Protein AF-A0A7S3ZUD8-F1 (afdb_monomer)

pLDDT: mean 71.32, std 19.34, range [37.78, 97.38]

Radius of gyration: 31.39 Å; Cα contacts (8 Å, |Δi|>4): 12; chains: 1; bounding box: 69×76×70 Å

Sequence (141 aa):
MKRARPNLFSLNPNSSDDDSGENLMEDLESDYVAIPELDHYDENILDHREYGTIDPKARRAAETEIDARLNNNQTRVADQLDDFGHEDDHGRTTRRRNISSNEFTEATTGPMGSINLETMDMPLREWIAQDRTRREIKHRS

Solvent-accessible surface area (backbone atoms only — not comparable to full-atom values): 9592 Å² total; per-residue (Å²): 138,83,83,81,74,82,77,84,77,70,73,69,88,74,71,70,70,68,86,84,62,84,63,79,80,58,71,51,72,69,78,70,60,88,48,77,82,75,76,47,82,63,68,90,78,52,79,88,75,88,81,76,84,80,52,70,66,60,50,51,54,52,51,54,51,51,51,53,52,48,65,75,41,38,84,68,50,46,70,64,47,58,77,77,71,76,65,55,79,66,54,57,53,52,50,54,54,47,53,69,66,51,79,78,66,80,79,91,76,68,80,93,80,76,86,67,75,89,76,63,92,62,59,67,73,63,52,54,66,35,70,68,49,44,49,51,53,63,74,75,105

Secondary structure (DSSP, 8-state):
---PPP------TT----TTS--TTSSHHHHT---TTTSS--TTTS-----PPPPHHHHHHHHHHHHHHHHHHHHHHHHHHHHHHS--HHHHHHHHHHHHHHTTS------TT---GGG--S-HHHHHHSHHHHHHHHHH-

Organism: NCBI:txid35677

Structure (mmCIF, N/CA/C/O backbone):
data_AF-A0A7S3ZUD8-F1
#
_entry.id   AF-A0A7S3ZUD8-F1
#
loop_
_atom_site.group_PDB
_atom_site.id
_atom_site.type_symbol
_atom_site.label_atom_id
_atom_site.label_alt_id
_atom_site.label_comp_id
_atom_site.label_asym_id
_atom_site.label_entity_id
_atom_site.label_seq_id
_atom_site.pdbx_PDB_ins_code
_atom_site.Cartn_x
_atom_site.Cartn_y
_atom_site.Cartn_z
_atom_site.occupancy
_atom_site.B_iso_or_equiv
_atom_site.auth_seq_id
_atom_site.auth_comp_id
_atom_site.auth_asym_id
_atom_site.auth_atom_id
_atom_site.pdbx_PDB_model_num
ATOM 1 N N . MET A 1 1 ? 33.402 55.865 -9.264 1.00 42.81 1 MET A N 1
ATOM 2 C CA . MET A 1 1 ? 34.172 54.618 -9.048 1.00 42.81 1 MET A CA 1
ATOM 3 C C . MET A 1 1 ? 33.326 53.648 -8.228 1.00 42.81 1 MET A C 1
ATOM 5 O O . MET A 1 1 ? 33.175 53.859 -7.033 1.00 42.81 1 MET A O 1
ATOM 9 N N . LYS A 1 2 ? 32.704 52.640 -8.854 1.00 45.41 2 LYS A N 1
ATOM 10 C CA . LYS A 1 2 ? 31.952 51.586 -8.150 1.00 45.41 2 LYS A CA 1
ATOM 11 C C . LYS A 1 2 ? 32.879 50.379 -7.997 1.00 45.41 2 LYS A C 1
ATOM 13 O O . LYS A 1 2 ? 33.322 49.832 -8.999 1.00 45.41 2 LYS A O 1
ATOM 18 N N . ARG A 1 3 ? 33.224 50.012 -6.761 1.00 49.12 3 ARG A N 1
ATOM 19 C CA . ARG A 1 3 ? 33.995 48.795 -6.470 1.00 49.12 3 ARG A CA 1
ATOM 20 C C . ARG A 1 3 ? 33.061 47.594 -6.625 1.00 49.12 3 ARG A C 1
ATOM 22 O O . ARG A 1 3 ? 32.111 47.468 -5.856 1.00 49.12 3 ARG A O 1
ATOM 29 N N . ALA A 1 4 ? 33.309 46.756 -7.627 1.00 49.44 4 ALA A N 1
ATOM 30 C CA . ALA A 1 4 ? 32.655 45.460 -7.752 1.00 49.44 4 ALA A CA 1
ATOM 31 C C . ALA A 1 4 ? 33.119 44.565 -6.591 1.00 49.44 4 ALA A C 1
ATOM 33 O O . ALA A 1 4 ? 34.318 44.428 -6.352 1.00 49.44 4 ALA A O 1
ATOM 34 N N . ARG A 1 5 ? 32.171 44.009 -5.832 1.00 56.31 5 ARG A N 1
ATOM 35 C CA . ARG A 1 5 ? 32.453 42.966 -4.839 1.00 56.31 5 ARG A CA 1
ATOM 36 C C . ARG A 1 5 ? 32.659 41.650 -5.598 1.00 56.31 5 ARG A C 1
ATOM 38 O O . ARG A 1 5 ? 31.828 41.362 -6.460 1.00 56.31 5 ARG A O 1
ATOM 45 N N . PRO A 1 6 ? 33.719 40.869 -5.332 1.00 51.22 6 PRO A N 1
ATOM 46 C CA . PRO A 1 6 ? 33.862 39.566 -5.959 1.00 51.22 6 PRO A CA 1
ATOM 47 C C . PRO A 1 6 ? 32.729 38.667 -5.461 1.00 51.22 6 PRO A C 1
ATOM 49 O O . PRO A 1 6 ? 32.460 38.586 -4.262 1.00 51.22 6 PRO A O 1
ATOM 52 N N . ASN A 1 7 ? 32.027 38.059 -6.411 1.00 49.09 7 ASN A N 1
ATOM 53 C CA . ASN A 1 7 ? 30.951 37.121 -6.155 1.00 49.09 7 ASN A CA 1
ATOM 54 C C . ASN A 1 7 ? 31.559 35.887 -5.468 1.00 49.09 7 ASN A C 1
ATOM 56 O O . ASN A 1 7 ? 32.308 35.141 -6.090 1.00 49.09 7 ASN A O 1
ATOM 60 N N . LEU A 1 8 ? 31.274 35.702 -4.179 1.00 48.78 8 LEU A N 1
ATOM 61 C CA . LEU A 1 8 ? 31.732 34.579 -3.348 1.00 48.78 8 LEU A CA 1
ATOM 62 C C . LEU A 1 8 ? 30.946 33.280 -3.616 1.00 48.78 8 LEU A C 1
ATOM 64 O O . LEU A 1 8 ? 30.958 32.372 -2.795 1.00 48.78 8 LEU A O 1
ATOM 68 N N . PHE A 1 9 ? 30.294 33.160 -4.773 1.00 49.66 9 PHE A N 1
ATOM 69 C CA . PHE A 1 9 ? 29.774 31.891 -5.287 1.00 49.66 9 PHE A CA 1
ATOM 70 C C . PHE A 1 9 ? 30.849 31.205 -6.133 1.00 49.66 9 PHE A C 1
ATOM 72 O O . PHE A 1 9 ? 30.697 30.964 -7.327 1.00 49.66 9 PHE A O 1
ATOM 79 N N . SER A 1 10 ? 31.973 30.903 -5.488 1.00 48.31 10 SER A N 1
ATOM 80 C CA . SER A 1 10 ? 32.824 29.805 -5.924 1.00 48.31 10 SER A CA 1
ATOM 81 C C . SER A 1 10 ? 32.040 28.532 -5.621 1.00 48.31 10 SER A C 1
ATOM 83 O O . SER A 1 10 ? 32.147 28.003 -4.515 1.00 48.31 10 SER A O 1
ATOM 85 N N . LEU A 1 11 ? 31.221 28.071 -6.576 1.00 54.22 11 LEU A N 1
ATOM 86 C CA . LEU A 1 11 ? 30.819 26.666 -6.624 1.00 54.22 11 LEU A CA 1
ATOM 87 C C . LEU A 1 11 ? 32.102 25.867 -6.440 1.00 54.22 11 LEU A C 1
ATOM 89 O O . LEU A 1 11 ? 33.020 25.995 -7.245 1.00 54.22 11 LEU A O 1
ATOM 93 N N . ASN A 1 12 ? 32.190 25.147 -5.330 1.00 47.94 12 ASN A N 1
ATOM 94 C CA . ASN A 1 12 ? 33.288 24.248 -5.050 1.00 47.94 12 ASN A CA 1
ATOM 95 C C . ASN A 1 12 ? 33.370 23.262 -6.232 1.00 47.94 12 ASN A C 1
ATOM 97 O O . ASN A 1 12 ? 32.476 22.427 -6.351 1.00 47.94 12 ASN A O 1
ATOM 101 N N . PRO A 1 13 ? 34.380 23.341 -7.121 1.00 54.41 13 PRO A N 1
ATOM 102 C CA . PRO A 1 13 ? 34.460 22.478 -8.303 1.00 54.41 13 PRO A CA 1
ATOM 103 C C . PRO A 1 13 ? 34.893 21.051 -7.935 1.00 54.41 13 PRO A C 1
ATOM 105 O O . PRO A 1 13 ? 35.240 20.264 -8.804 1.00 54.41 13 PRO A O 1
ATOM 108 N N . ASN A 1 14 ? 34.912 20.743 -6.636 1.00 47.78 14 ASN A N 1
ATOM 109 C CA . ASN A 1 14 ? 35.355 19.489 -6.062 1.00 47.78 14 ASN A CA 1
ATOM 110 C C . ASN A 1 14 ? 34.214 18.756 -5.335 1.00 47.78 14 ASN A C 1
ATOM 112 O O . ASN A 1 14 ? 34.468 18.022 -4.383 1.00 47.78 14 ASN A O 1
ATOM 116 N N . SER A 1 15 ? 32.960 18.935 -5.779 1.00 50.69 15 SER A N 1
ATOM 117 C CA . SER A 1 15 ? 32.051 17.784 -5.812 1.00 50.69 15 SER A CA 1
ATOM 118 C C . SER A 1 15 ? 32.521 16.950 -6.991 1.00 50.69 15 SER A C 1
ATOM 120 O O . SER A 1 15 ? 32.018 17.087 -8.101 1.00 50.69 15 SER A O 1
ATOM 122 N N . SER A 1 16 ? 33.592 16.187 -6.776 1.00 51.41 16 SER A N 1
ATOM 123 C CA . SER A 1 16 ? 33.815 14.994 -7.575 1.00 51.41 16 SER A CA 1
ATOM 124 C C . SER A 1 16 ? 32.581 14.150 -7.308 1.00 51.41 16 SER A C 1
ATOM 126 O O . SER A 1 16 ? 32.528 13.468 -6.286 1.00 51.41 16 SER A O 1
ATOM 128 N N . ASP A 1 17 ? 31.561 14.317 -8.153 1.00 53.38 17 ASP A N 1
ATOM 129 C CA . ASP A 1 17 ? 30.530 13.312 -8.325 1.00 53.38 17 ASP A CA 1
ATOM 130 C C . ASP A 1 17 ? 31.287 12.000 -8.454 1.00 53.38 17 ASP A C 1
ATOM 132 O O . ASP A 1 17 ? 32.207 11.844 -9.261 1.00 53.38 17 ASP A O 1
ATOM 136 N N . ASP A 1 18 ? 31.012 11.129 -7.503 1.00 54.72 18 ASP A N 1
ATOM 137 C CA . ASP A 1 18 ? 31.474 9.768 -7.522 1.00 54.72 18 ASP A CA 1
ATOM 138 C C . ASP A 1 18 ? 30.842 9.140 -8.772 1.00 54.72 18 ASP A C 1
ATOM 140 O O . ASP A 1 18 ? 29.690 8.714 -8.741 1.00 54.72 18 ASP A O 1
ATOM 144 N N . ASP A 1 19 ? 31.581 9.116 -9.889 1.00 58.91 19 ASP A N 1
ATOM 145 C CA . ASP A 1 19 ? 31.250 8.429 -11.158 1.00 58.91 19 ASP A CA 1
ATOM 146 C C . ASP A 1 19 ? 31.046 6.900 -10.963 1.00 58.91 19 ASP A C 1
ATOM 148 O O . ASP A 1 19 ? 30.977 6.131 -11.918 1.00 58.91 19 ASP A O 1
ATOM 152 N N . SER A 1 20 ? 30.972 6.436 -9.713 1.00 74.88 20 SER A N 1
ATOM 153 C CA . SER A 1 20 ? 30.625 5.083 -9.287 1.00 74.88 20 SER A CA 1
ATOM 154 C C . SER A 1 20 ? 29.110 4.849 -9.138 1.00 74.88 20 SER A C 1
ATOM 156 O O . SER A 1 20 ? 28.716 3.774 -8.680 1.00 74.88 20 SER A O 1
ATOM 158 N N . GLY A 1 21 ? 28.255 5.827 -9.452 1.00 85.06 21 GLY A N 1
ATOM 159 C CA . GLY A 1 21 ? 26.797 5.658 -9.451 1.00 85.06 21 GLY A CA 1
ATOM 160 C C . GLY A 1 21 ? 26.256 5.040 -10.747 1.00 85.06 21 GLY A C 1
ATOM 161 O O . GLY A 1 21 ? 26.830 5.221 -11.817 1.00 85.06 21 GLY A O 1
ATOM 162 N N . GLU A 1 22 ? 25.124 4.338 -10.666 1.00 87.19 22 GLU A N 1
ATOM 163 C CA . GLU A 1 22 ? 24.393 3.865 -11.850 1.00 87.19 22 GLU A CA 1
ATOM 164 C C . GLU A 1 22 ? 23.609 5.018 -12.495 1.00 87.19 22 GLU A C 1
ATOM 166 O O . GLU A 1 22 ? 22.963 5.821 -11.811 1.00 87.19 22 GLU A O 1
ATOM 171 N N . ASN A 1 23 ? 23.641 5.102 -13.825 1.00 89.12 23 ASN A N 1
ATOM 172 C CA . ASN A 1 23 ? 22.857 6.081 -14.562 1.00 89.12 23 ASN A CA 1
ATOM 173 C C . ASN A 1 23 ? 21.432 5.558 -14.785 1.00 89.12 23 ASN A C 1
ATOM 175 O O . ASN A 1 23 ? 21.196 4.775 -15.691 1.00 89.12 23 ASN A O 1
ATOM 179 N N . LEU A 1 24 ? 20.457 6.056 -14.023 1.00 90.50 24 LEU A N 1
ATOM 180 C CA . LEU A 1 24 ? 19.044 5.655 -14.155 1.00 90.50 24 LEU A CA 1
ATOM 181 C C . LEU A 1 24 ? 18.413 5.970 -15.525 1.00 90.50 24 LEU A C 1
ATOM 183 O O . LEU A 1 24 ? 17.314 5.509 -15.814 1.00 90.50 24 LEU A O 1
ATOM 187 N N . MET A 1 25 ? 19.052 6.818 -16.339 1.00 91.69 25 MET A N 1
ATOM 188 C CA . MET A 1 25 ? 18.591 7.116 -17.700 1.00 91.69 25 MET A CA 1
ATOM 189 C C . MET A 1 25 ? 19.151 6.136 -18.737 1.00 91.69 25 MET A C 1
ATOM 191 O O . MET A 1 25 ? 18.713 6.153 -19.887 1.00 91.69 25 MET A O 1
ATOM 195 N N . GLU A 1 26 ? 20.133 5.321 -18.358 1.00 93.06 26 GLU A N 1
ATOM 196 C CA . GLU A 1 26 ? 20.635 4.217 -19.169 1.00 93.06 26 GLU A CA 1
ATOM 197 C C . GLU A 1 26 ? 19.626 3.060 -19.124 1.00 93.06 26 GLU A C 1
ATOM 199 O O . GLU A 1 26 ? 19.071 2.763 -18.074 1.00 93.06 26 GLU A O 1
ATOM 204 N N . ASP A 1 27 ? 19.330 2.455 -20.278 1.00 91.06 27 ASP A N 1
ATOM 205 C CA . ASP A 1 27 ? 18.455 1.278 -20.432 1.00 91.06 27 ASP A CA 1
ATOM 206 C C . ASP A 1 27 ? 17.036 1.352 -19.834 1.00 91.06 27 ASP A C 1
ATOM 208 O O . ASP A 1 27 ? 16.360 0.331 -19.711 1.00 91.06 27 ASP A O 1
ATOM 212 N N . LEU A 1 28 ? 16.527 2.567 -19.601 1.00 95.44 28 LEU A N 1
ATOM 213 C CA . LEU A 1 28 ? 15.199 2.841 -19.040 1.00 95.44 28 LEU A CA 1
ATOM 214 C C . LEU A 1 28 ? 14.063 2.038 -19.701 1.00 95.44 28 LEU A C 1
ATOM 216 O O . LEU A 1 28 ? 13.128 1.631 -19.026 1.00 95.44 28 LEU A O 1
ATOM 220 N N . GLU A 1 29 ? 14.113 1.806 -21.016 1.00 95.12 29 GLU A N 1
ATOM 221 C CA . GLU A 1 29 ? 13.076 1.058 -21.746 1.00 95.12 29 GLU A CA 1
ATOM 222 C C . GLU A 1 29 ? 12.912 -0.385 -21.240 1.00 95.12 29 GLU A C 1
ATOM 224 O O . GLU A 1 29 ? 11.795 -0.901 -21.227 1.00 95.12 29 GLU A O 1
ATOM 229 N N . SER A 1 30 ? 13.996 -1.010 -20.771 1.00 95.00 30 SER A N 1
ATOM 230 C CA . SER A 1 30 ? 13.991 -2.388 -20.267 1.00 95.00 30 SER A CA 1
ATOM 231 C C . SER A 1 30 ? 13.195 -2.533 -18.969 1.00 95.00 30 SER A C 1
ATOM 233 O O . SER A 1 30 ? 12.560 -3.566 -18.755 1.00 95.00 30 SER A O 1
ATOM 235 N N . ASP A 1 31 ? 13.173 -1.491 -18.136 1.00 95.25 31 ASP A N 1
ATOM 236 C CA . ASP A 1 31 ? 12.495 -1.501 -16.835 1.00 95.25 31 ASP A CA 1
ATOM 237 C C . ASP A 1 31 ? 10.966 -1.451 -16.956 1.00 95.25 31 ASP A C 1
ATOM 239 O O . ASP A 1 31 ? 10.252 -1.866 -16.043 1.00 95.25 31 ASP A O 1
ATOM 243 N N . TYR A 1 32 ? 10.445 -0.956 -18.082 1.00 95.44 32 TYR A N 1
ATOM 244 C CA . TYR A 1 32 ? 9.004 -0.800 -18.319 1.00 95.44 32 TYR A CA 1
ATOM 245 C C . TYR A 1 32 ? 8.419 -1.870 -19.247 1.00 95.44 32 TYR A C 1
ATOM 247 O O . TYR A 1 32 ? 7.291 -1.723 -19.729 1.00 95.44 32 TYR A O 1
ATOM 255 N N . VAL A 1 33 ? 9.161 -2.944 -19.521 1.00 96.81 33 VAL A N 1
ATOM 256 C CA . VAL A 1 33 ? 8.653 -4.066 -20.316 1.00 96.81 33 VAL A CA 1
ATOM 257 C C . VAL A 1 33 ? 7.565 -4.804 -19.533 1.00 96.81 33 VAL A C 1
ATOM 259 O O . VAL A 1 33 ? 7.760 -5.178 -18.380 1.00 96.81 33 VAL A O 1
ATOM 262 N N . ALA A 1 34 ? 6.421 -5.044 -20.179 1.00 96.88 34 ALA A N 1
ATOM 263 C CA . ALA A 1 34 ? 5.333 -5.831 -19.605 1.00 96.88 34 ALA A CA 1
ATOM 264 C C . ALA A 1 34 ? 5.733 -7.308 -19.466 1.00 96.88 34 ALA A C 1
ATOM 266 O O . ALA A 1 34 ? 6.264 -7.907 -20.408 1.00 96.88 34 ALA A O 1
ATOM 267 N N . ILE A 1 35 ? 5.426 -7.902 -18.315 1.00 97.38 35 ILE A N 1
ATOM 268 C CA . ILE A 1 35 ? 5.677 -9.311 -18.009 1.00 97.38 35 ILE A CA 1
ATOM 269 C C . ILE A 1 35 ? 4.340 -9.917 -17.562 1.00 97.38 35 ILE A C 1
ATOM 271 O O . ILE A 1 35 ? 4.005 -9.843 -16.379 1.00 97.38 35 ILE A O 1
ATOM 275 N N . PRO A 1 36 ? 3.560 -10.527 -18.478 1.00 95.50 36 PRO A N 1
ATOM 276 C CA . PRO A 1 36 ? 2.183 -10.951 -18.206 1.00 95.50 36 PRO A CA 1
ATOM 277 C C . PRO A 1 36 ? 2.011 -11.833 -16.963 1.00 95.50 36 PRO A C 1
ATOM 279 O O . PRO A 1 36 ? 0.989 -11.763 -16.288 1.00 95.50 36 PRO A O 1
ATOM 282 N N . GLU A 1 37 ? 3.004 -12.661 -16.646 1.00 93.94 37 GLU A N 1
ATOM 283 C CA . GLU A 1 37 ? 2.992 -13.550 -15.485 1.00 93.94 37 GLU A CA 1
ATOM 284 C C . GLU A 1 37 ? 3.176 -12.816 -14.145 1.00 93.94 37 GLU A C 1
ATOM 286 O O . GLU A 1 37 ? 2.782 -13.351 -13.111 1.00 93.94 37 GLU A O 1
ATOM 291 N N . LEU A 1 38 ? 3.779 -11.621 -14.149 1.00 95.94 38 LEU A N 1
ATOM 292 C CA . LEU A 1 38 ? 4.015 -10.784 -12.962 1.00 95.94 38 LEU A CA 1
ATOM 293 C C . LEU A 1 38 ? 3.068 -9.580 -12.889 1.00 95.94 38 LEU A C 1
ATOM 295 O O . LEU A 1 38 ? 2.865 -9.018 -11.813 1.00 95.94 38 LEU A O 1
ATOM 299 N N . ASP A 1 39 ? 2.459 -9.218 -14.016 1.00 97.06 39 ASP A N 1
ATOM 300 C CA . ASP A 1 39 ? 1.528 -8.093 -14.140 1.00 97.06 39 ASP A CA 1
ATOM 301 C C . ASP A 1 39 ? 0.124 -8.415 -13.589 1.00 97.06 39 ASP A C 1
ATOM 303 O O . ASP A 1 39 ? -0.756 -7.549 -13.532 1.00 97.06 39 ASP A O 1
ATOM 307 N N . HIS A 1 40 ? -0.102 -9.661 -13.166 1.00 95.19 40 HIS A N 1
ATOM 308 C CA . HIS A 1 40 ? -1.350 -10.129 -12.577 1.00 95.19 40 HIS A CA 1
ATOM 309 C C . HIS A 1 40 ? -1.116 -10.753 -11.201 1.00 95.19 40 HIS A C 1
ATOM 311 O O . HIS A 1 40 ? -0.134 -11.456 -10.967 1.00 95.19 40 HIS A O 1
ATOM 317 N N . TYR A 1 41 ? -2.047 -10.511 -10.276 1.00 95.00 41 TYR A N 1
ATOM 318 C CA . TYR A 1 41 ? -2.041 -11.197 -8.988 1.00 95.00 41 TYR A CA 1
ATOM 319 C C . TYR A 1 41 ? -2.342 -12.690 -9.171 1.00 95.00 41 TYR A C 1
ATOM 321 O O . TYR A 1 41 ? -3.137 -13.074 -10.027 1.00 95.00 41 TYR A O 1
ATOM 329 N N . ASP A 1 42 ? -1.735 -13.532 -8.332 1.00 95.00 42 ASP A N 1
ATOM 330 C CA . ASP A 1 42 ? -2.033 -14.964 -8.303 1.00 95.00 42 ASP A CA 1
ATOM 331 C C . ASP A 1 42 ? -3.420 -15.214 -7.693 1.00 95.00 42 ASP A C 1
ATOM 333 O O . ASP A 1 42 ? -3.642 -15.031 -6.491 1.00 95.00 42 ASP A O 1
ATOM 337 N N . GLU A 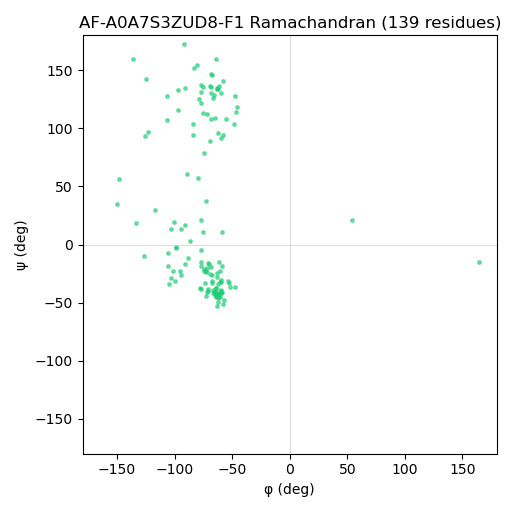1 43 ? -4.347 -15.674 -8.530 1.00 93.31 43 GLU A N 1
ATOM 338 C CA . GLU A 1 43 ? -5.727 -15.993 -8.156 1.00 93.31 43 GLU A CA 1
ATOM 339 C C . GLU A 1 43 ? -5.826 -17.089 -7.085 1.00 93.31 43 GLU A C 1
ATOM 341 O O . GLU A 1 43 ? -6.808 -17.134 -6.356 1.00 93.31 43 GLU A O 1
ATOM 346 N N . ASN A 1 44 ? -4.817 -17.954 -6.928 1.00 93.44 44 ASN A N 1
ATOM 347 C CA . ASN A 1 44 ? -4.852 -19.000 -5.896 1.00 93.44 44 ASN A CA 1
ATOM 348 C C . ASN A 1 44 ? -4.615 -18.453 -4.481 1.00 93.44 44 ASN A C 1
ATOM 350 O O . ASN A 1 44 ? -4.962 -19.107 -3.495 1.00 93.44 44 ASN A O 1
ATOM 354 N N . ILE A 1 45 ? -3.973 -17.286 -4.378 1.00 93.94 45 ILE A N 1
ATOM 355 C CA . ILE A 1 45 ? -3.704 -16.595 -3.111 1.00 93.94 45 ILE A CA 1
ATOM 356 C C . ILE A 1 45 ? -4.804 -15.566 -2.837 1.0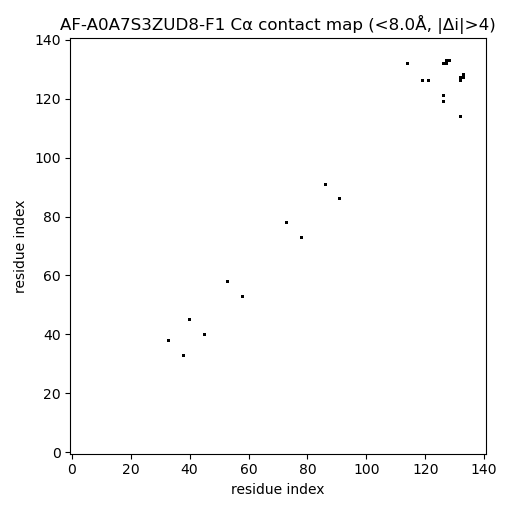0 93.94 45 ILE A C 1
ATOM 358 O O . ILE A 1 45 ? -5.071 -15.230 -1.678 1.00 93.94 45 ILE A O 1
ATOM 362 N N . LEU A 1 46 ? -5.445 -15.069 -3.896 1.00 92.69 46 LEU A N 1
ATOM 363 C CA . LEU A 1 46 ? -6.551 -14.145 -3.773 1.00 92.69 46 LEU A CA 1
ATOM 364 C C . LEU A 1 46 ? -7.770 -14.854 -3.184 1.00 92.69 46 LEU A C 1
ATOM 366 O O . LEU A 1 46 ? -8.136 -15.969 -3.540 1.00 92.69 46 LEU A O 1
ATOM 370 N N . ASP A 1 47 ? -8.417 -14.182 -2.247 1.00 93.75 47 ASP A N 1
ATOM 371 C CA . ASP A 1 47 ? -9.652 -14.673 -1.672 1.00 93.75 47 ASP A CA 1
ATOM 372 C C . ASP A 1 47 ? -10.858 -14.139 -2.456 1.00 93.75 47 ASP A C 1
ATOM 374 O O . ASP A 1 47 ? -10.944 -12.949 -2.755 1.00 93.75 47 ASP A O 1
ATOM 378 N N . HIS A 1 48 ? -11.812 -15.022 -2.749 1.00 91.75 48 HIS A N 1
ATOM 379 C CA . HIS A 1 48 ? -12.980 -14.742 -3.589 1.00 91.75 48 HIS A CA 1
ATOM 380 C C . HIS A 1 48 ? -14.266 -14.466 -2.793 1.00 91.75 48 HIS A C 1
ATOM 382 O O . HIS A 1 48 ? -15.373 -14.604 -3.317 1.00 91.75 48 HIS A O 1
ATOM 388 N N . ARG A 1 49 ? -14.158 -14.120 -1.506 1.0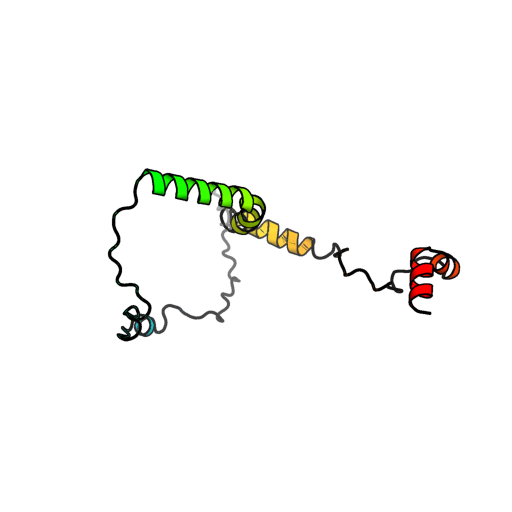0 94.62 49 ARG A N 1
ATOM 389 C CA . ARG A 1 49 ? -15.321 -13.721 -0.701 1.00 94.62 49 ARG A CA 1
ATOM 390 C C . ARG A 1 49 ? -15.894 -12.381 -1.170 1.00 94.62 49 ARG A C 1
ATOM 392 O O . ARG A 1 49 ? -15.172 -11.473 -1.570 1.00 94.62 49 ARG A O 1
ATOM 399 N N . GLU A 1 50 ? -17.211 -12.240 -1.055 1.00 90.81 50 GLU A N 1
ATOM 400 C CA . GLU A 1 50 ? -17.885 -10.959 -1.261 1.00 90.81 50 GLU A CA 1
ATOM 401 C C . GLU A 1 50 ? -17.728 -10.075 -0.021 1.00 90.81 50 GLU A C 1
ATOM 403 O O . GLU A 1 50 ? -18.089 -10.458 1.096 1.00 90.81 50 GLU A O 1
ATOM 408 N N . TYR A 1 51 ? -17.205 -8.869 -0.223 1.00 91.38 51 TYR A N 1
ATOM 409 C CA . TYR A 1 51 ? -16.994 -7.891 0.837 1.00 91.38 51 TYR A CA 1
ATOM 410 C C . TYR A 1 51 ? -18.020 -6.761 0.741 1.00 91.38 51 TYR A C 1
ATOM 412 O O . TYR A 1 51 ? -18.185 -6.134 -0.303 1.00 91.38 51 TYR A O 1
ATOM 420 N N . GLY A 1 52 ? -18.707 -6.488 1.852 1.00 92.69 52 GLY A N 1
ATOM 421 C CA . GLY A 1 52 ? -19.620 -5.354 1.987 1.00 92.69 52 GLY A CA 1
ATOM 422 C C . GLY A 1 52 ? -18.936 -4.101 2.537 1.00 92.69 52 GLY A C 1
ATOM 423 O O . GLY A 1 52 ? -17.798 -4.131 3.006 1.00 92.69 52 GLY A O 1
ATOM 424 N N . THR A 1 53 ? -19.662 -2.982 2.541 1.00 94.12 53 THR A N 1
ATOM 425 C CA . THR A 1 53 ? -19.210 -1.759 3.217 1.00 94.12 53 THR A CA 1
ATOM 426 C C . THR A 1 53 ? -19.089 -1.991 4.723 1.00 94.12 53 THR A C 1
ATOM 428 O O . THR A 1 53 ? -20.014 -2.522 5.341 1.00 94.12 53 THR A O 1
ATOM 431 N N . ILE A 1 54 ? -17.986 -1.547 5.328 1.00 94.94 54 ILE A N 1
ATOM 432 C CA . ILE A 1 54 ? -17.793 -1.629 6.780 1.00 94.94 54 ILE A CA 1
ATOM 433 C C . ILE A 1 54 ? -18.833 -0.779 7.529 1.00 94.94 54 ILE A C 1
ATOM 435 O O . ILE A 1 54 ? -19.080 0.376 7.178 1.00 94.94 54 ILE A O 1
ATOM 439 N N . ASP A 1 55 ? -19.427 -1.341 8.584 1.00 96.75 55 ASP A N 1
ATOM 440 C CA . ASP A 1 55 ? -20.325 -0.608 9.481 1.00 96.75 55 ASP A CA 1
ATOM 441 C C . ASP A 1 55 ? -19.583 0.582 10.134 1.00 96.75 55 ASP A C 1
ATOM 443 O O . ASP A 1 55 ? -18.499 0.386 10.699 1.00 96.75 55 ASP A O 1
ATOM 447 N N . PRO A 1 56 ? -20.133 1.814 10.119 1.00 96.56 56 PRO A N 1
ATOM 448 C CA . PRO A 1 56 ? -19.479 2.981 10.710 1.00 96.56 56 PRO A CA 1
ATOM 449 C C . PRO A 1 56 ? -19.064 2.813 12.176 1.00 96.56 56 PRO A C 1
ATOM 451 O O . PRO A 1 56 ? -18.075 3.411 12.608 1.00 96.56 56 PRO A O 1
ATOM 454 N N . LYS A 1 57 ? -19.802 2.022 12.968 1.00 96.88 57 LYS A N 1
ATOM 455 C CA . LYS A 1 57 ? -19.422 1.750 14.361 1.00 96.88 57 LYS A CA 1
ATOM 456 C C . LYS A 1 57 ? -18.219 0.810 14.431 1.00 96.88 57 LYS A C 1
ATOM 458 O O . LYS A 1 57 ? -17.298 1.092 15.195 1.00 96.88 57 LYS A O 1
ATOM 463 N N . ALA A 1 58 ? -18.205 -0.252 13.625 1.00 96.69 58 ALA A N 1
ATOM 464 C CA . ALA A 1 58 ? -17.058 -1.151 13.506 1.00 96.69 58 ALA A CA 1
ATOM 465 C C . ALA A 1 58 ? -15.798 -0.411 13.029 1.00 96.69 58 ALA A C 1
ATOM 467 O O . ALA A 1 58 ? -14.730 -0.595 13.608 1.00 96.69 58 ALA A O 1
ATOM 468 N N . ARG A 1 59 ? -15.937 0.496 12.050 1.00 96.62 59 ARG A N 1
ATOM 469 C CA . ARG A 1 59 ? -14.832 1.341 11.576 1.00 96.62 59 ARG A CA 1
ATOM 470 C C . ARG A 1 59 ? -14.238 2.178 12.705 1.00 96.62 59 ARG A C 1
ATOM 472 O O . ARG A 1 59 ? -13.038 2.117 12.942 1.00 96.62 59 ARG A O 1
ATOM 479 N N . ARG A 1 60 ? -15.088 2.892 13.451 1.00 96.94 60 ARG A N 1
ATOM 480 C CA . ARG A 1 60 ? -14.647 3.724 14.579 1.00 96.94 60 ARG A CA 1
ATOM 481 C C . ARG A 1 60 ? -13.947 2.903 15.662 1.00 96.94 60 ARG A C 1
ATOM 483 O O . ARG A 1 60 ? -12.958 3.358 16.212 1.00 96.94 60 ARG A O 1
ATOM 490 N N . ALA A 1 61 ? -14.445 1.703 15.961 1.00 97.38 61 ALA A N 1
ATOM 491 C CA . ALA A 1 61 ? -13.810 0.820 16.936 1.00 97.38 61 ALA A CA 1
ATOM 492 C C . ALA A 1 61 ? -12.406 0.374 16.483 1.00 97.38 61 ALA A C 1
ATOM 494 O O . ALA A 1 61 ? -11.473 0.375 17.286 1.00 97.38 61 ALA A O 1
ATOM 495 N N . ALA A 1 62 ? -12.241 0.041 15.199 1.00 96.69 62 ALA A N 1
ATOM 496 C CA . ALA A 1 62 ? -10.939 -0.305 14.632 1.00 96.69 62 ALA A CA 1
ATOM 497 C C . ALA A 1 62 ? -9.963 0.884 14.664 1.00 96.69 62 ALA A C 1
ATOM 499 O O . ALA A 1 62 ? -8.825 0.719 15.092 1.00 96.69 62 ALA A O 1
ATOM 500 N N . GLU A 1 63 ? -10.423 2.081 14.286 1.00 96.12 63 GLU A N 1
ATOM 501 C CA . GLU A 1 63 ? -9.634 3.321 14.359 1.00 96.12 63 GLU A CA 1
ATOM 502 C C . GLU A 1 63 ? -9.148 3.583 15.795 1.00 96.12 63 GLU A C 1
ATOM 504 O O . GLU A 1 63 ? -7.952 3.753 16.015 1.00 96.12 63 GLU A O 1
ATOM 509 N N . THR A 1 64 ? -10.033 3.489 16.797 1.00 96.38 64 THR A N 1
ATOM 510 C CA . THR A 1 64 ? -9.643 3.707 18.203 1.00 96.38 64 THR A CA 1
ATOM 511 C C . THR A 1 64 ? -8.603 2.708 18.714 1.00 96.38 64 THR A C 1
ATOM 513 O O . THR A 1 64 ? -7.755 3.067 19.529 1.00 96.38 64 THR A O 1
ATOM 516 N N . GLU A 1 65 ? -8.647 1.461 18.242 1.00 95.06 65 GLU A N 1
ATOM 517 C CA . GLU A 1 65 ? -7.666 0.432 18.604 1.00 95.06 65 GLU A CA 1
ATOM 518 C C . GLU A 1 65 ? -6.303 0.704 17.951 1.00 95.06 65 GLU A C 1
ATOM 520 O O . GLU A 1 65 ? -5.263 0.556 18.595 1.00 95.06 65 GLU A O 1
ATOM 525 N N . ILE A 1 66 ? -6.293 1.134 16.685 1.00 93.50 66 ILE A N 1
ATOM 526 C CA . ILE A 1 66 ? -5.067 1.521 15.973 1.00 93.50 66 ILE A CA 1
ATOM 527 C C . ILE A 1 66 ? -4.415 2.722 16.664 1.00 93.50 66 ILE A C 1
ATOM 529 O O . ILE A 1 66 ? -3.214 2.681 16.938 1.00 93.50 66 ILE A O 1
ATOM 533 N N . ASP A 1 67 ? -5.202 3.737 17.019 1.00 90.88 67 ASP A N 1
ATOM 534 C CA . ASP A 1 67 ? -4.714 4.932 17.711 1.00 90.88 67 ASP A CA 1
ATOM 535 C C . ASP A 1 67 ? -4.125 4.588 19.083 1.00 90.88 67 ASP A C 1
ATOM 537 O O . ASP A 1 67 ? -3.038 5.048 19.436 1.00 90.88 67 ASP A O 1
ATOM 541 N N . ALA A 1 68 ? -4.798 3.729 19.855 1.00 91.25 68 ALA A N 1
ATOM 542 C CA . ALA A 1 68 ? -4.291 3.273 21.147 1.00 91.25 68 ALA A CA 1
ATOM 543 C C . ALA A 1 68 ? -2.953 2.526 21.006 1.00 91.25 68 ALA A C 1
ATOM 545 O O . ALA A 1 68 ? -2.023 2.768 21.780 1.00 91.25 68 ALA A O 1
ATOM 546 N N . ARG A 1 69 ? -2.820 1.654 19.997 1.00 86.88 69 ARG A N 1
ATOM 547 C CA . ARG A 1 69 ? -1.560 0.949 19.705 1.00 86.88 69 ARG A CA 1
ATOM 548 C C . ARG A 1 69 ? -0.455 1.904 19.282 1.00 86.88 69 ARG A C 1
ATOM 550 O O . ARG A 1 69 ? 0.672 1.753 19.750 1.00 86.88 69 ARG A O 1
ATOM 557 N N . LEU A 1 70 ? -0.764 2.872 18.422 1.00 83.44 70 LEU A N 1
ATOM 558 C CA . LEU A 1 70 ? 0.204 3.863 17.970 1.00 83.44 70 LEU A CA 1
ATOM 559 C C . LEU A 1 70 ? 0.705 4.691 19.154 1.00 83.44 70 LEU A C 1
ATOM 561 O O . LEU A 1 70 ? 1.911 4.766 19.357 1.00 83.44 70 LEU A O 1
ATOM 565 N N . ASN A 1 71 ? -0.198 5.216 19.984 1.00 82.44 71 ASN A N 1
ATOM 566 C CA . ASN A 1 71 ? 0.145 6.016 21.163 1.00 82.44 71 ASN A CA 1
ATOM 567 C C . ASN A 1 71 ? 1.003 5.238 22.171 1.00 82.44 71 ASN A C 1
ATOM 569 O O . ASN A 1 71 ? 1.963 5.780 22.714 1.00 82.44 71 ASN A O 1
ATOM 573 N N . ASN A 1 72 ? 0.721 3.950 22.377 1.00 79.31 72 ASN A N 1
ATOM 574 C CA . ASN A 1 72 ? 1.541 3.097 23.241 1.00 79.31 72 ASN A CA 1
ATOM 575 C C . ASN A 1 72 ? 2.935 2.805 22.650 1.00 79.31 72 ASN A C 1
ATOM 577 O O . ASN A 1 72 ? 3.876 2.547 23.399 1.00 79.31 72 ASN A O 1
ATOM 581 N N . ASN A 1 73 ? 3.078 2.860 21.323 1.00 70.19 73 ASN A N 1
ATOM 582 C CA . ASN A 1 73 ? 4.329 2.610 20.603 1.00 70.19 73 ASN A CA 1
ATOM 583 C C . ASN A 1 73 ? 5.077 3.897 20.197 1.00 70.19 73 ASN A C 1
ATOM 585 O O . ASN A 1 73 ? 6.174 3.805 19.640 1.00 70.19 73 ASN A O 1
ATOM 589 N N . GLN A 1 74 ? 4.526 5.085 20.477 1.00 61.84 74 GLN A N 1
ATOM 590 C CA . GLN A 1 74 ? 5.085 6.367 20.029 1.00 61.84 74 GLN A CA 1
ATOM 591 C C . GLN A 1 74 ? 6.507 6.609 20.542 1.00 61.84 74 GLN A C 1
ATOM 593 O O . GLN A 1 74 ? 7.323 7.143 19.805 1.00 61.84 74 GLN A O 1
ATOM 598 N N . THR A 1 75 ? 6.871 6.127 21.730 1.00 58.72 75 THR A N 1
ATOM 599 C CA . THR A 1 75 ? 8.246 6.265 22.245 1.00 58.72 75 THR A CA 1
ATOM 600 C C . THR A 1 75 ? 9.286 5.416 21.513 1.00 58.72 75 THR A C 1
ATOM 602 O O . THR A 1 75 ? 10.470 5.684 21.660 1.00 58.72 75 THR A O 1
ATOM 605 N N . ARG A 1 76 ? 8.889 4.397 20.738 1.00 57.56 76 ARG A N 1
ATOM 606 C CA . ARG A 1 76 ? 9.828 3.535 19.992 1.00 57.56 76 ARG A CA 1
ATOM 607 C C . ARG A 1 76 ? 9.908 3.851 18.503 1.00 57.56 76 ARG A C 1
ATOM 609 O O . ARG A 1 76 ? 10.940 3.588 17.903 1.00 57.56 76 ARG A O 1
ATOM 616 N N . VAL A 1 77 ? 8.830 4.367 17.913 1.00 55.78 77 VAL A N 1
ATOM 617 C CA . VAL A 1 77 ? 8.748 4.599 16.460 1.00 55.78 77 VAL A CA 1
ATOM 618 C C . VAL A 1 77 ? 8.893 6.080 16.107 1.00 55.78 77 VAL A C 1
ATOM 620 O O . VAL A 1 77 ? 9.518 6.385 15.096 1.00 55.78 77 VAL A O 1
ATOM 623 N N . ALA A 1 78 ? 8.400 7.009 16.939 1.00 57.03 78 ALA A N 1
ATOM 624 C CA . ALA A 1 78 ? 8.613 8.440 16.695 1.00 57.03 78 ALA A CA 1
ATOM 625 C C . ALA A 1 78 ? 10.105 8.800 16.783 1.00 57.03 78 ALA A C 1
ATOM 627 O O . ALA A 1 78 ? 10.596 9.526 15.932 1.00 57.03 78 ALA A O 1
ATOM 628 N N . ASP A 1 79 ? 10.846 8.178 17.705 1.00 54.94 79 ASP A N 1
ATOM 629 C CA . ASP A 1 79 ? 12.304 8.341 17.837 1.00 54.94 79 ASP A CA 1
ATOM 630 C C . ASP A 1 79 ? 13.084 7.856 16.593 1.00 54.94 79 ASP A C 1
ATOM 632 O O . ASP A 1 79 ? 14.176 8.335 16.313 1.00 54.94 79 ASP A O 1
ATOM 636 N N . GLN A 1 80 ? 12.517 6.935 15.798 1.00 55.31 80 GLN A N 1
ATOM 637 C CA . GLN A 1 80 ? 13.141 6.428 14.566 1.00 55.31 80 GLN A CA 1
ATOM 638 C C . GLN A 1 80 ? 12.676 7.147 13.288 1.00 55.31 80 GLN A C 1
ATOM 640 O O . GLN A 1 80 ? 13.392 7.117 12.289 1.00 55.31 80 GLN A O 1
ATOM 645 N N . LEU A 1 81 ? 11.493 7.775 13.291 1.00 56.91 81 LEU A N 1
ATOM 646 C CA . LEU A 1 81 ? 10.921 8.458 12.120 1.00 56.91 81 LEU A CA 1
ATOM 647 C C . LEU A 1 81 ? 11.125 9.983 12.137 1.00 56.91 81 LEU A C 1
ATOM 649 O O . LEU A 1 81 ? 11.304 10.566 11.066 1.00 56.91 81 LEU A O 1
ATOM 653 N N . ASP A 1 82 ? 11.170 10.627 13.310 1.00 54.19 82 ASP A N 1
ATOM 654 C CA . ASP A 1 82 ? 11.528 12.055 13.416 1.00 54.19 82 ASP A CA 1
ATOM 655 C C . ASP A 1 82 ? 13.001 12.304 13.068 1.00 54.19 82 ASP A C 1
ATOM 657 O O . ASP A 1 82 ? 13.369 13.412 12.678 1.00 54.19 82 ASP A O 1
ATOM 661 N N . ASP A 1 83 ? 13.840 11.265 13.118 1.00 55.09 83 ASP A N 1
ATOM 662 C CA . ASP A 1 83 ? 15.266 11.391 12.831 1.00 55.09 83 ASP A CA 1
ATOM 663 C C . ASP A 1 83 ? 15.576 11.646 11.343 1.00 55.09 83 ASP A C 1
ATOM 665 O O . ASP A 1 83 ? 16.666 12.105 11.004 1.00 55.09 83 ASP A O 1
ATOM 669 N N . PHE A 1 84 ? 14.605 11.404 10.452 1.00 55.41 84 PHE A N 1
ATOM 670 C CA . PHE A 1 84 ? 14.770 11.551 9.000 1.00 55.41 84 PHE A CA 1
ATOM 671 C C . PHE A 1 84 ? 13.722 12.449 8.323 1.00 55.41 84 PHE A C 1
ATOM 673 O O . PHE A 1 84 ? 13.883 12.760 7.142 1.00 55.41 84 PHE A O 1
ATOM 680 N N . GLY A 1 85 ? 12.654 12.851 9.025 1.00 53.12 85 GLY A N 1
ATOM 681 C CA . GLY A 1 85 ? 11.481 13.492 8.414 1.00 53.12 85 GLY A CA 1
ATOM 682 C C . GLY A 1 85 ? 11.375 15.016 8.553 1.00 53.12 85 GLY A C 1
ATOM 683 O O . GLY A 1 85 ? 10.684 15.632 7.743 1.00 53.12 85 GLY A O 1
ATOM 684 N N . HIS A 1 86 ? 12.028 15.638 9.545 1.00 54.12 86 HIS A N 1
ATOM 685 C CA . HIS A 1 86 ? 11.802 17.059 9.879 1.00 54.12 86 HIS A CA 1
ATOM 686 C C . HIS A 1 86 ? 13.092 17.881 10.079 1.00 54.12 86 HIS A C 1
ATOM 688 O O . HIS A 1 86 ? 13.066 18.969 10.656 1.00 54.12 86 HIS A O 1
ATOM 694 N N . GLU A 1 87 ? 14.238 17.412 9.596 1.00 49.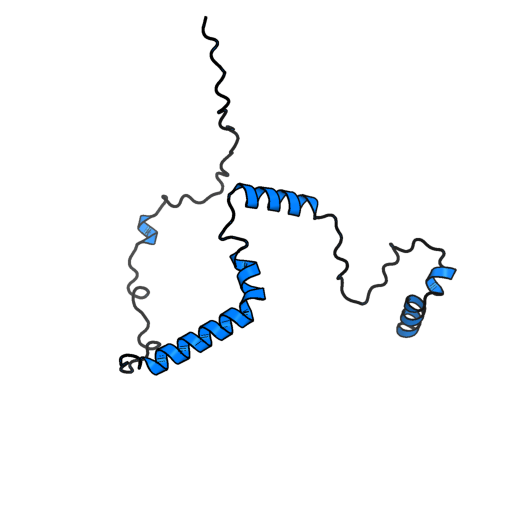72 87 GLU A N 1
ATOM 695 C CA . GLU A 1 87 ? 15.458 18.222 9.640 1.00 49.72 87 GLU A CA 1
ATOM 696 C C . GLU A 1 87 ? 15.725 18.949 8.332 1.00 49.72 87 GLU A C 1
ATOM 698 O O . GLU A 1 87 ? 15.686 18.371 7.247 1.00 49.72 87 GLU A O 1
ATOM 703 N N . ASP A 1 88 ? 16.036 20.238 8.457 1.00 57.62 88 ASP A N 1
ATOM 704 C CA . ASP A 1 88 ? 16.736 20.957 7.410 1.00 57.62 88 ASP A CA 1
ATOM 705 C C . ASP A 1 88 ? 18.144 20.357 7.212 1.00 57.62 88 ASP A C 1
ATOM 707 O O . ASP A 1 88 ? 18.706 19.675 8.074 1.00 57.62 88 ASP A O 1
ATOM 711 N N . ASP A 1 89 ? 18.752 20.607 6.053 1.00 54.62 89 ASP A N 1
ATOM 712 C CA . ASP A 1 89 ? 20.074 20.060 5.700 1.00 54.62 89 ASP A CA 1
ATOM 713 C C . ASP A 1 89 ? 21.181 20.486 6.710 1.00 54.62 89 ASP A C 1
ATOM 715 O O . ASP A 1 89 ? 22.241 19.860 6.861 1.00 54.62 89 ASP A O 1
ATOM 719 N N . HIS A 1 90 ? 20.910 21.546 7.481 1.00 54.72 90 HIS A N 1
ATOM 720 C CA . HIS A 1 90 ? 21.750 22.057 8.562 1.00 54.72 90 HIS A CA 1
ATOM 721 C C . HIS A 1 90 ? 21.662 21.221 9.857 1.00 54.72 90 HIS A C 1
ATOM 723 O O . HIS A 1 90 ? 22.697 20.979 10.492 1.00 54.72 90 HIS A O 1
ATOM 729 N N . GLY A 1 91 ? 20.486 20.712 10.237 1.00 60.34 91 GLY A N 1
ATOM 730 C CA . GLY A 1 91 ? 20.314 19.753 11.336 1.00 60.34 91 GLY A CA 1
ATOM 731 C C . GLY A 1 91 ? 21.077 18.450 11.080 1.00 60.34 91 GLY A C 1
ATOM 732 O O . GLY A 1 91 ? 21.894 18.012 11.897 1.00 60.34 91 GLY A O 1
ATOM 733 N N . ARG A 1 92 ? 20.967 17.932 9.853 1.00 57.06 92 ARG A N 1
ATOM 734 C CA . ARG A 1 92 ? 21.612 16.676 9.445 1.00 57.06 92 ARG A CA 1
ATOM 735 C C . ARG A 1 92 ? 23.142 16.754 9.464 1.00 57.06 92 ARG A C 1
ATOM 737 O O . ARG A 1 92 ? 23.829 15.822 9.896 1.00 57.06 92 ARG A O 1
ATOM 744 N N . THR A 1 93 ? 23.705 17.884 9.029 1.00 58.09 93 THR A N 1
ATOM 745 C CA . THR A 1 93 ? 25.163 18.109 9.027 1.00 58.09 93 THR A CA 1
ATOM 746 C C . THR A 1 93 ? 25.737 18.350 10.423 1.00 58.09 93 THR A C 1
ATOM 748 O O . THR A 1 93 ? 26.863 17.923 10.692 1.00 58.09 93 THR A O 1
ATOM 751 N N . THR A 1 94 ? 24.996 18.988 11.333 1.00 59.69 94 THR A N 1
ATOM 752 C CA . THR A 1 94 ? 25.445 19.167 12.725 1.00 59.69 94 THR A CA 1
ATOM 753 C C . THR A 1 94 ? 25.425 17.857 13.509 1.00 59.69 94 THR A C 1
ATOM 755 O O . THR A 1 94 ? 26.391 17.586 14.223 1.00 59.69 94 THR A O 1
ATOM 758 N N . ARG A 1 95 ? 24.426 16.985 13.302 1.00 58.25 95 ARG A N 1
ATOM 759 C CA . ARG A 1 95 ? 24.408 15.637 13.894 1.00 58.25 95 ARG A CA 1
ATOM 760 C C . ARG A 1 95 ? 25.521 14.736 13.382 1.00 58.25 95 ARG A C 1
ATOM 762 O O . ARG A 1 95 ? 26.170 14.092 14.198 1.00 58.25 95 ARG A O 1
ATOM 769 N N . ARG A 1 96 ? 25.832 14.746 12.079 1.00 58.00 96 ARG A N 1
ATOM 770 C CA . ARG A 1 96 ? 27.008 14.026 11.542 1.00 58.00 96 ARG A CA 1
ATOM 771 C C . ARG A 1 96 ? 28.320 14.503 12.170 1.00 58.00 96 ARG A C 1
ATOM 773 O O . ARG A 1 96 ? 29.170 13.680 12.498 1.00 58.00 96 ARG A O 1
ATOM 780 N N . ARG A 1 97 ? 28.470 15.817 12.378 1.00 56.66 97 ARG A N 1
ATOM 781 C CA . ARG A 1 97 ? 29.636 16.391 13.069 1.00 56.66 97 ARG A CA 1
ATOM 782 C C . ARG A 1 97 ? 29.682 15.983 14.544 1.00 56.66 97 ARG A C 1
ATOM 784 O O . ARG A 1 97 ? 30.755 15.651 15.031 1.00 56.66 97 ARG A O 1
ATOM 791 N N . ASN A 1 98 ? 28.529 15.943 15.215 1.00 53.72 98 ASN A N 1
ATOM 792 C CA . ASN A 1 98 ? 28.434 15.522 16.611 1.00 53.72 98 ASN A CA 1
ATOM 793 C C . ASN A 1 98 ? 28.672 14.016 16.800 1.00 53.72 98 ASN A C 1
ATOM 795 O O . ASN A 1 98 ? 29.384 13.652 17.725 1.00 53.72 98 ASN A O 1
ATOM 799 N N . ILE A 1 99 ? 28.168 13.148 15.917 1.00 54.03 99 ILE A N 1
ATOM 800 C CA . ILE A 1 99 ? 28.461 11.702 15.918 1.00 54.03 99 ILE A CA 1
ATOM 801 C C . ILE A 1 99 ? 29.957 11.452 15.694 1.00 54.03 99 ILE A C 1
ATOM 803 O O . ILE A 1 99 ? 30.561 10.689 16.440 1.00 54.03 99 ILE A O 1
ATOM 807 N N . SER A 1 100 ? 30.575 12.186 14.764 1.00 52.72 100 SER A N 1
ATOM 808 C CA . SER A 1 100 ? 32.026 12.164 14.538 1.00 52.72 100 SER A CA 1
ATOM 809 C C . SER A 1 100 ? 32.832 12.670 15.742 1.00 52.72 100 SER A C 1
ATOM 811 O O . SER A 1 100 ? 33.976 12.258 15.912 1.00 52.72 100 SER A O 1
ATOM 813 N N . SER A 1 101 ? 32.273 13.556 16.572 1.00 50.91 101 SER A N 1
ATOM 814 C CA . SER A 1 101 ? 32.927 14.029 17.800 1.00 50.91 101 SER A CA 1
ATOM 815 C C . SER A 1 101 ? 32.597 13.203 19.048 1.00 50.91 101 SER A C 1
ATOM 817 O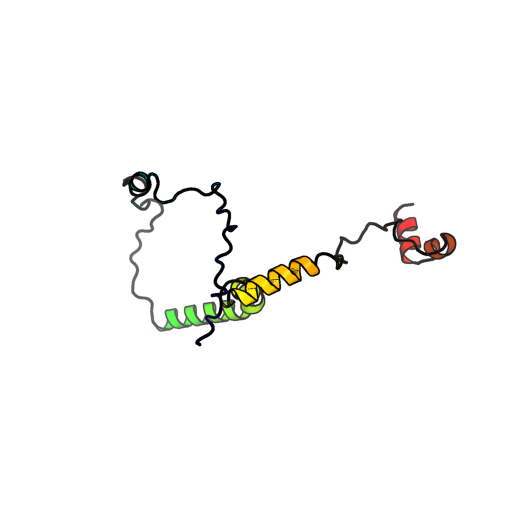 O . SER A 1 101 ? 33.304 13.317 20.044 1.00 50.91 101 SER A O 1
ATOM 819 N N . ASN A 1 102 ? 31.537 12.389 19.014 1.00 44.91 102 ASN A N 1
ATOM 820 C CA . ASN A 1 102 ? 31.084 11.577 20.146 1.00 44.91 102 ASN A CA 1
ATOM 821 C C . ASN A 1 102 ? 31.558 10.114 20.059 1.00 44.91 102 ASN A C 1
ATOM 823 O O . ASN A 1 102 ? 31.382 9.359 21.013 1.00 44.91 102 ASN A O 1
ATOM 827 N N . GLU A 1 103 ? 32.252 9.739 18.979 1.00 42.50 103 GLU A N 1
ATOM 828 C CA . GLU A 1 103 ? 33.027 8.494 18.833 1.00 42.50 103 GLU A CA 1
ATOM 829 C C . GLU A 1 103 ? 34.337 8.516 19.663 1.00 42.50 103 GLU A C 1
ATOM 831 O O . GLU A 1 103 ? 35.389 8.041 19.247 1.00 42.50 103 GLU A O 1
ATOM 836 N N . PHE A 1 104 ? 34.287 9.109 20.862 1.00 40.00 104 PHE A N 1
ATOM 837 C CA . PHE A 1 104 ? 35.298 8.960 21.914 1.00 40.00 104 PHE A CA 1
ATOM 838 C C . PHE A 1 104 ? 34.687 9.102 23.322 1.00 40.00 104 PHE A C 1
ATOM 840 O O . PHE A 1 104 ? 35.305 9.632 24.241 1.00 40.00 104 PHE A O 1
ATOM 847 N N . THR A 1 105 ? 33.447 8.639 23.517 1.00 41.66 105 THR A N 1
ATOM 848 C CA . THR A 1 105 ? 32.942 8.325 24.864 1.00 41.66 105 THR A CA 1
ATOM 849 C C . THR A 1 105 ? 32.490 6.875 24.892 1.00 41.66 105 THR A C 1
ATOM 851 O O . THR A 1 105 ? 31.428 6.488 24.417 1.00 41.66 105 THR A O 1
ATOM 854 N N . GLU A 1 106 ? 33.422 6.070 25.379 1.00 40.06 106 GLU A N 1
ATOM 855 C CA . GLU A 1 106 ? 33.405 4.626 25.491 1.00 40.06 106 GLU A CA 1
ATOM 856 C C . GLU A 1 106 ? 32.107 4.079 26.094 1.00 40.06 106 GLU A C 1
ATOM 858 O O . GLU A 1 106 ? 31.651 4.460 27.177 1.00 40.06 106 GLU A O 1
ATOM 863 N N . ALA A 1 107 ? 31.538 3.126 25.363 1.00 39.72 107 ALA A N 1
ATOM 864 C CA . ALA A 1 107 ? 30.422 2.298 25.756 1.00 39.72 107 ALA A CA 1
ATOM 865 C C . ALA A 1 107 ? 30.738 1.523 27.048 1.00 39.72 107 ALA A C 1
ATOM 867 O O . ALA A 1 107 ? 31.237 0.400 27.016 1.00 39.72 107 ALA A O 1
ATOM 868 N N . THR A 1 108 ? 30.351 2.062 28.206 1.00 44.38 108 THR A N 1
ATOM 869 C CA . THR A 1 108 ? 30.258 1.280 29.452 1.00 44.38 108 THR A CA 1
ATOM 870 C C . THR A 1 108 ? 28.953 0.477 29.478 1.00 44.38 108 THR A C 1
ATOM 872 O O . THR A 1 108 ? 28.116 0.607 30.369 1.00 44.38 108 THR A O 1
ATOM 875 N N . THR A 1 109 ? 28.741 -0.368 28.470 1.00 45.16 109 THR A N 1
ATOM 876 C CA . THR A 1 109 ? 27.749 -1.456 28.522 1.00 45.16 109 THR A CA 1
ATOM 877 C C . THR A 1 109 ? 28.238 -2.643 27.689 1.00 45.16 109 THR A C 1
ATOM 879 O O . THR A 1 109 ? 27.583 -3.104 26.761 1.00 45.16 109 THR A O 1
ATOM 882 N N . GLY A 1 110 ? 29.435 -3.132 28.021 1.00 37.78 110 GLY A N 1
ATOM 883 C CA . GLY A 1 110 ? 29.881 -4.476 27.657 1.00 37.78 110 GLY A CA 1
ATOM 884 C C . GLY A 1 110 ? 29.301 -5.525 28.620 1.00 37.78 110 GLY A C 1
ATOM 885 O O . GLY A 1 110 ? 28.977 -5.195 29.766 1.00 37.78 110 GLY A O 1
ATOM 886 N N . PRO A 1 111 ? 29.146 -6.787 28.185 1.00 41.59 111 PRO A N 1
ATOM 887 C CA . PRO A 1 111 ? 28.505 -7.835 28.968 1.00 41.59 111 PRO A CA 1
ATOM 888 C C . PRO A 1 111 ? 29.267 -8.086 30.276 1.00 41.59 111 PRO A C 1
ATOM 890 O O . PRO A 1 111 ? 30.494 -8.171 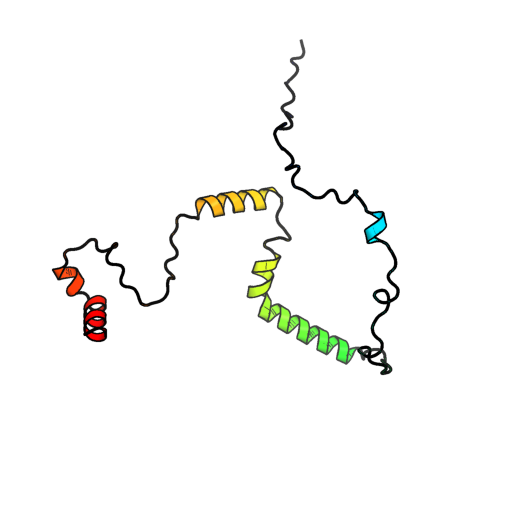30.309 1.00 41.59 111 PRO A O 1
ATOM 893 N N . MET A 1 112 ? 28.513 -8.221 31.365 1.00 48.09 112 MET A N 1
ATOM 894 C CA . MET A 1 112 ? 28.986 -8.659 32.680 1.00 48.09 112 MET A CA 1
ATOM 895 C C . MET A 1 112 ? 29.856 -9.928 32.572 1.00 48.09 112 MET A C 1
ATOM 897 O O . MET A 1 112 ? 29.308 -11.020 32.444 1.00 48.09 112 MET A O 1
ATOM 901 N N . GLY A 1 113 ? 31.189 -9.824 32.681 1.00 51.88 113 GLY A N 1
ATOM 902 C CA . GLY A 1 113 ? 32.002 -11.028 32.924 1.00 51.88 113 GLY A CA 1
ATOM 903 C C . GLY A 1 113 ? 33.513 -10.996 32.692 1.00 51.88 113 GLY A C 1
ATOM 904 O O . GLY A 1 113 ? 34.195 -11.893 33.182 1.00 51.88 113 GLY A O 1
ATOM 905 N N . SER A 1 114 ? 34.088 -10.010 32.002 1.00 53.97 114 SER A N 1
ATOM 906 C CA . SER A 1 114 ? 35.551 -9.946 31.846 1.00 53.97 114 SER A CA 1
ATOM 907 C C . SER A 1 114 ? 36.135 -8.837 32.711 1.00 53.97 114 SER A C 1
ATOM 909 O O . SER A 1 114 ? 35.976 -7.652 32.425 1.00 53.97 114 SER A O 1
ATOM 911 N N . ILE A 1 115 ? 36.806 -9.221 33.797 1.00 59.53 115 ILE A N 1
ATOM 912 C CA . ILE A 1 115 ? 37.670 -8.302 34.536 1.00 59.53 115 ILE A CA 1
ATOM 913 C C . ILE A 1 115 ? 38.861 -7.988 33.627 1.00 59.53 115 ILE A C 1
ATOM 915 O O . ILE A 1 115 ? 39.695 -8.858 33.386 1.00 59.53 115 ILE A O 1
ATOM 919 N N . ASN A 1 116 ? 38.902 -6.769 33.088 1.00 62.72 116 ASN A N 1
ATOM 920 C CA . ASN A 1 116 ? 40.020 -6.300 32.283 1.00 62.72 116 ASN A CA 1
ATOM 921 C C . ASN A 1 116 ? 41.188 -5.923 33.211 1.00 62.72 116 ASN A C 1
ATOM 923 O O . ASN A 1 116 ? 41.031 -5.102 34.116 1.00 62.72 116 ASN A O 1
ATOM 927 N N . LEU A 1 117 ? 42.341 -6.565 33.017 1.00 64.44 117 LEU A N 1
ATOM 928 C CA . LEU A 1 117 ? 43.554 -6.325 33.806 1.00 64.44 117 LEU A CA 1
ATOM 929 C C . LEU A 1 117 ? 44.275 -5.040 33.379 1.00 64.44 117 LEU A C 1
ATOM 931 O O . LEU A 1 117 ? 45.076 -4.511 34.144 1.00 64.44 117 LEU A O 1
ATOM 935 N N . GLU A 1 118 ? 43.978 -4.532 32.182 1.00 62.66 118 GLU A N 1
ATOM 936 C CA . GLU A 1 118 ? 44.652 -3.371 31.593 1.00 62.66 118 GLU A CA 1
ATOM 937 C C . GLU A 1 118 ? 44.179 -2.036 32.193 1.00 62.66 118 GLU A C 1
ATOM 939 O O . GLU A 1 118 ? 44.871 -1.034 32.079 1.00 62.66 118 GLU A O 1
ATOM 944 N N . THR A 1 119 ? 43.050 -2.031 32.907 1.00 59.44 119 THR A N 1
ATOM 945 C CA . THR A 1 119 ? 42.498 -0.867 33.632 1.00 59.44 119 THR A CA 1
ATOM 946 C C . THR A 1 119 ? 42.905 -0.817 35.115 1.00 59.44 119 THR A C 1
ATOM 948 O O . THR A 1 119 ? 42.271 -0.135 35.921 1.00 59.44 119 THR A O 1
ATOM 951 N N . MET A 1 120 ? 43.897 -1.613 35.532 1.00 59.47 120 MET A N 1
ATOM 952 C CA . MET A 1 120 ? 44.315 -1.692 36.935 1.00 59.47 120 MET A CA 1
ATOM 953 C C . MET A 1 120 ? 45.314 -0.580 37.289 1.00 59.47 120 MET A C 1
ATOM 955 O O . MET A 1 120 ? 46.523 -0.768 37.190 1.00 59.47 120 MET A O 1
ATOM 959 N N . ASP A 1 121 ? 44.809 0.533 37.820 1.00 66.88 121 ASP A N 1
ATOM 960 C CA . ASP A 1 121 ? 45.634 1.679 38.247 1.00 66.88 121 ASP A CA 1
ATOM 961 C C . ASP A 1 121 ? 46.086 1.626 39.725 1.00 66.88 121 ASP A C 1
ATOM 963 O O . ASP A 1 121 ? 46.495 2.633 40.301 1.00 66.88 121 ASP A O 1
ATOM 967 N N . MET A 1 122 ? 46.014 0.461 40.383 1.00 77.06 122 MET A N 1
ATOM 968 C CA . MET A 1 122 ? 46.355 0.316 41.808 1.00 77.06 122 MET A CA 1
ATOM 969 C C . MET A 1 122 ? 47.203 -0.928 42.105 1.00 77.06 122 MET A C 1
ATOM 971 O O . MET A 1 122 ? 47.208 -1.877 41.317 1.00 77.06 122 MET A O 1
ATOM 975 N N . PRO A 1 123 ? 47.924 -0.969 43.244 1.00 83.50 123 PRO A N 1
ATOM 976 C CA . PRO A 1 123 ? 48.766 -2.106 43.592 1.00 83.50 123 PRO A CA 1
ATOM 977 C C . PRO A 1 123 ? 47.980 -3.421 43.655 1.00 83.50 123 PRO A C 1
ATOM 979 O O . PRO A 1 123 ? 46.891 -3.491 44.223 1.00 83.50 123 PRO A O 1
ATOM 982 N N . LEU A 1 124 ? 48.587 -4.509 43.168 1.00 74.69 124 LEU A N 1
ATOM 983 C CA . LEU A 1 124 ? 47.963 -5.838 43.078 1.00 74.69 124 LEU A CA 1
ATOM 984 C C . LEU A 1 124 ? 47.342 -6.322 44.403 1.00 74.69 124 LEU A C 1
ATOM 986 O O . LEU A 1 124 ? 46.292 -6.959 44.409 1.00 74.69 124 LEU A O 1
ATOM 990 N N . ARG A 1 125 ? 47.970 -6.005 45.545 1.00 78.88 125 ARG A N 1
ATOM 991 C CA . ARG A 1 125 ? 47.450 -6.364 46.878 1.00 78.88 125 ARG A CA 1
ATOM 992 C C . ARG A 1 125 ? 46.115 -5.689 47.193 1.00 78.88 125 ARG A C 1
ATOM 994 O O . ARG A 1 125 ? 45.267 -6.306 47.827 1.00 78.88 125 ARG A O 1
ATOM 1001 N N . GLU A 1 126 ? 45.949 -4.448 46.759 1.00 77.94 126 GLU A N 1
ATOM 1002 C CA . GLU A 1 126 ? 44.740 -3.653 46.965 1.00 77.94 126 GLU A CA 1
ATOM 1003 C C . GLU A 1 126 ? 43.637 -4.081 45.993 1.00 77.94 126 GLU A C 1
ATOM 1005 O O . GLU A 1 126 ? 42.481 -4.239 46.376 1.00 77.94 126 GLU A O 1
ATOM 1010 N N . TRP A 1 127 ? 44.019 -4.421 44.763 1.00 76.00 127 TRP A N 1
ATOM 1011 C CA . TRP A 1 127 ? 43.105 -4.935 43.750 1.00 76.00 127 TRP A CA 1
ATOM 1012 C C . TRP A 1 127 ? 42.530 -6.323 44.084 1.00 76.00 127 TRP A C 1
ATOM 1014 O O . TRP A 1 127 ? 41.327 -6.550 43.944 1.00 76.00 127 TRP A O 1
ATOM 1024 N N . ILE A 1 128 ? 43.355 -7.245 44.601 1.00 78.56 128 ILE A N 1
ATOM 1025 C CA . ILE A 1 128 ? 42.896 -8.568 45.070 1.00 78.56 128 ILE A CA 1
ATOM 1026 C C . ILE A 1 128 ? 42.006 -8.439 46.312 1.00 78.56 128 ILE A C 1
ATOM 1028 O O . ILE A 1 128 ? 41.169 -9.306 46.552 1.00 78.56 128 ILE A O 1
ATOM 1032 N N . ALA A 1 129 ? 42.155 -7.378 47.110 1.00 80.94 129 ALA A N 1
ATOM 1033 C CA . ALA A 1 1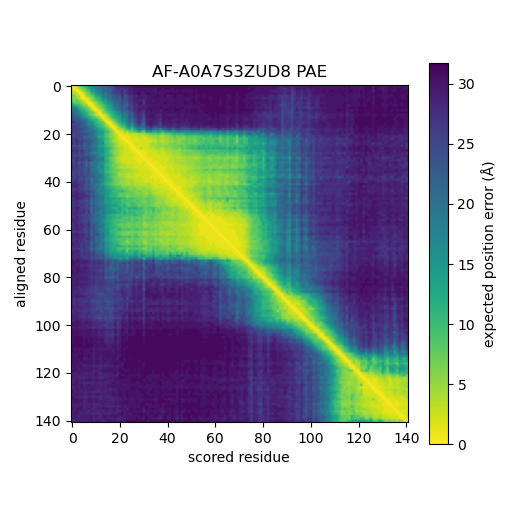29 ? 41.324 -7.165 48.291 1.00 80.94 129 ALA A CA 1
ATOM 1034 C C . ALA A 1 129 ? 39.881 -6.755 47.945 1.00 80.94 129 ALA A C 1
ATOM 1036 O O . ALA A 1 129 ? 38.995 -6.951 48.778 1.00 80.94 129 ALA A O 1
ATOM 1037 N N . GLN A 1 130 ? 39.628 -6.244 46.735 1.00 81.81 130 GLN A N 1
ATOM 1038 C CA . GLN A 1 130 ? 38.292 -5.847 46.292 1.00 81.81 130 GLN A CA 1
ATOM 1039 C C . GLN A 1 130 ? 37.326 -7.039 46.261 1.00 81.81 130 GLN A C 1
ATOM 1041 O O . GLN A 1 130 ? 37.613 -8.089 45.682 1.00 81.81 130 GLN A O 1
ATOM 1046 N N . ASP A 1 131 ? 36.123 -6.851 46.808 1.00 74.06 131 ASP A N 1
ATOM 1047 C CA . ASP A 1 131 ? 35.114 -7.915 46.911 1.00 74.06 131 ASP A CA 1
ATOM 1048 C C . ASP A 1 131 ? 34.693 -8.495 45.558 1.00 74.06 131 ASP A C 1
ATOM 1050 O O . ASP A 1 131 ? 34.341 -9.673 45.472 1.00 74.06 131 ASP A O 1
ATOM 1054 N N . ARG A 1 132 ? 34.736 -7.679 44.498 1.00 73.38 132 ARG A N 1
ATOM 1055 C CA . ARG A 1 132 ? 34.480 -8.116 43.121 1.00 73.38 132 ARG A CA 1
ATOM 1056 C C . ARG A 1 132 ? 35.533 -9.132 42.674 1.00 73.38 132 ARG A C 1
ATOM 1058 O O . ARG A 1 132 ? 35.177 -10.234 42.269 1.00 73.38 132 ARG A O 1
ATOM 1065 N N . THR A 1 133 ? 36.810 -8.782 42.805 1.00 73.44 133 THR A N 1
ATOM 1066 C CA . THR A 1 133 ? 37.950 -9.618 42.409 1.00 73.44 133 THR A CA 1
ATOM 1067 C C . THR A 1 133 ? 38.026 -10.889 43.252 1.00 73.44 133 THR A C 1
ATOM 1069 O O . THR A 1 133 ? 38.218 -11.977 42.714 1.00 73.44 133 THR A O 1
ATOM 1072 N N . ARG A 1 134 ? 37.776 -10.796 44.566 1.00 79.44 134 ARG A N 1
ATOM 1073 C CA . ARG A 1 134 ? 37.724 -11.968 45.459 1.00 79.44 134 ARG A CA 1
ATOM 1074 C C . ARG A 1 134 ? 36.631 -12.957 45.073 1.00 79.44 134 ARG A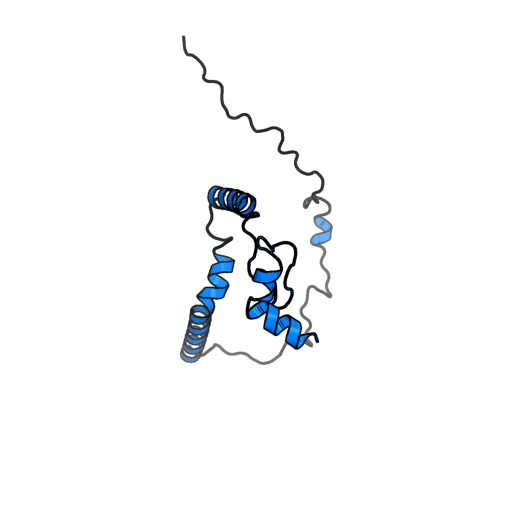 C 1
ATOM 1076 O O . ARG A 1 134 ? 36.873 -14.162 45.102 1.00 79.44 134 ARG A O 1
ATOM 1083 N N . ARG A 1 135 ? 35.432 -12.468 44.738 1.00 78.88 135 ARG A N 1
ATOM 1084 C CA . ARG A 1 135 ? 34.332 -13.325 44.274 1.00 78.88 135 ARG A CA 1
ATOM 1085 C C . ARG A 1 135 ? 34.673 -13.994 42.954 1.00 78.88 135 ARG A C 1
ATOM 1087 O O . ARG A 1 135 ? 34.447 -15.190 42.834 1.00 78.88 135 ARG A O 1
ATOM 1094 N N . GLU A 1 136 ? 35.269 -13.261 42.022 1.00 78.25 136 GLU A N 1
ATOM 1095 C CA . GLU A 1 136 ? 35.662 -13.817 40.728 1.00 78.25 136 GLU A CA 1
ATOM 1096 C C . GLU A 1 136 ? 36.727 -14.912 40.869 1.00 78.25 136 GLU A C 1
ATOM 1098 O O . GLU A 1 136 ? 36.575 -15.992 40.306 1.00 78.25 136 GLU A O 1
ATOM 1103 N N . ILE A 1 137 ? 37.762 -14.683 41.687 1.00 76.44 137 ILE A N 1
ATOM 1104 C CA . ILE A 1 137 ? 38.788 -15.697 41.980 1.00 76.44 137 ILE A CA 1
ATOM 1105 C C . ILE A 1 137 ? 38.148 -16.938 42.617 1.00 76.44 137 ILE A C 1
ATOM 1107 O O . ILE A 1 137 ? 38.479 -18.055 42.238 1.00 76.44 137 ILE A O 1
ATOM 1111 N N . LYS A 1 138 ? 37.195 -16.762 43.544 1.00 78.56 138 LYS A N 1
ATOM 1112 C CA . LYS A 1 138 ? 36.475 -17.880 44.174 1.00 78.56 138 LYS A CA 1
ATOM 1113 C C . LYS A 1 138 ? 35.564 -18.632 43.198 1.00 78.56 138 LYS A C 1
ATOM 1115 O O . LYS A 1 138 ? 35.371 -19.825 43.366 1.00 78.56 138 LYS A O 1
ATOM 1120 N N . HIS A 1 139 ? 34.977 -17.951 42.217 1.00 74.81 139 HIS A N 1
ATOM 1121 C CA . HIS A 1 139 ? 34.151 -18.591 41.191 1.00 74.81 139 HIS A CA 1
ATOM 1122 C C . HIS A 1 139 ? 34.976 -19.363 40.150 1.00 74.81 139 HI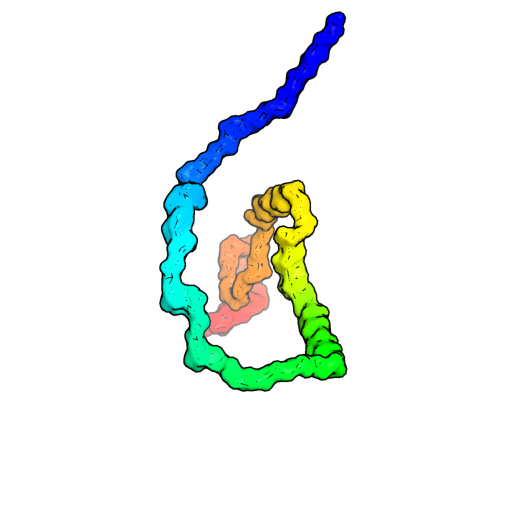S A C 1
ATOM 1124 O O . HIS A 1 139 ? 34.424 -20.235 39.483 1.00 74.81 139 HIS A O 1
ATOM 1130 N N . ARG A 1 140 ? 36.269 -19.043 40.003 1.00 71.06 140 ARG A N 1
ATOM 1131 C CA . ARG A 1 140 ? 37.177 -19.647 39.013 1.00 71.06 140 ARG A CA 1
ATOM 1132 C C . ARG A 1 140 ? 38.186 -20.646 39.600 1.00 71.06 140 ARG A C 1
ATOM 1134 O O . ARG A 1 140 ? 38.902 -21.272 38.823 1.00 71.06 140 ARG A O 1
ATOM 1141 N N . SER A 1 141 ? 38.259 -20.771 40.926 1.00 56.78 141 SER A N 1
ATOM 1142 C CA . SER A 1 141 ? 39.078 -21.750 41.659 1.00 56.78 141 SER A CA 1
ATOM 1143 C C . SER A 1 141 ? 38.239 -22.907 42.169 1.00 56.78 141 SER A C 1
ATOM 1145 O O . SER A 1 141 ? 38.854 -23.981 42.342 1.00 56.78 141 SER A O 1
#

Mean predicted aligned error: 21.23 Å

InterPro domains:
  IPR061506 MCM2, N-terminal [PF12619] (12-124)

Foldseek 3Di:
DDDDDPDPPPPPPPPPVPPPDDDCVPPVVVVPDDDPVVVDDDPVPDDPDDDDDDDPVNVVVVVVVVVVVCVVCCVPVVVVVVVPPDDDPVVVVVVVVVVVVCVPDDPPDDDPDDDDPVPDPDDPVVVCPDPVNVVNVVVVD

Nearest PDB structures (foldseek):
  8esz-assembly1_BM  TM=1.933E-01  e=2.869E+00  Drosophila melanogaster